Protein AF-A0A7X7D735-F1 (afdb_monomer_lite)

Sequence (32 aa):
MTPQPPPGWYLDPGGSSHQRWWDGKTWTEHLR

Radius of gyration: 9.4 Å; chains: 1; bounding box: 17×20×22 Å

Foldseek 3Di:
DDQQDDWDWDQDPVPDNWTFTDHRPDTDPDTD

Secondary structure (DSSP, 8-state):
-PPPPPSEEEE-TTS-SSEEEE-SSSEEEEE-

pLDDT: mean 88.41, std 7.47, range [63.56, 95.38]

Structure (mmCIF, N/CA/C/O backbone):
data_AF-A0A7X7D735-F1
#
_entry.id   AF-A0A7X7D735-F1
#
loop_
_atom_site.group_PDB
_atom_site.id
_atom_site.type_symbol
_atom_site.label_atom_id
_atom_site.label_alt_id
_atom_site.label_comp_id
_atom_site.label_asym_id
_atom_site.label_entity_id
_atom_site.label_seq_id
_atom_site.pdbx_PDB_ins_code
_atom_site.Cartn_x
_atom_site.Cartn_y
_atom_site.Cartn_z
_atom_site.occupancy
_atom_site.B_iso_or_equiv
_atom_site.auth_seq_id
_atom_site.auth_comp_id
_atom_site.auth_asym_id
_atom_site.auth_atom_id
_atom_site.pdbx_PDB_model_num
ATOM 1 N N . MET A 1 1 ? -7.528 -19.532 9.747 1.00 63.56 1 MET A N 1
ATOM 2 C CA . MET A 1 1 ? -7.707 -18.253 9.029 1.00 63.56 1 MET A CA 1
ATOM 3 C C . MET A 1 1 ? -6.316 -17.684 8.839 1.00 63.56 1 MET A C 1
ATOM 5 O O . MET A 1 1 ? -5.668 -17.400 9.837 1.00 63.56 1 MET A O 1
ATOM 9 N N . THR A 1 2 ? -5.786 -17.656 7.622 1.00 70.69 2 THR A N 1
ATOM 10 C CA . THR A 1 2 ? -4.472 -17.052 7.367 1.00 70.69 2 THR A CA 1
ATOM 11 C C . THR A 1 2 ? -4.604 -15.534 7.517 1.00 70.69 2 THR A C 1
ATOM 13 O O . THR A 1 2 ? -5.485 -14.958 6.877 1.00 70.69 2 THR A O 1
ATOM 16 N N . PRO A 1 3 ? -3.811 -14.877 8.382 1.00 83.06 3 PRO A N 1
ATOM 17 C CA . PRO A 1 3 ? -3.852 -13.426 8.489 1.00 83.06 3 PRO A CA 1
ATOM 18 C C . PRO A 1 3 ? -3.431 -12.813 7.151 1.00 83.06 3 PRO A C 1
ATOM 20 O O . PRO A 1 3 ? -2.444 -13.241 6.550 1.00 83.06 3 PRO A O 1
ATOM 23 N N . GLN A 1 4 ? -4.204 -11.839 6.669 1.00 85.44 4 GLN A N 1
ATOM 24 C CA . GLN A 1 4 ? -3.824 -11.069 5.489 1.00 85.44 4 GLN A CA 1
ATOM 25 C C . GLN A 1 4 ? -2.541 -10.282 5.794 1.00 85.44 4 GLN A C 1
ATOM 27 O O . GLN A 1 4 ? -2.378 -9.807 6.923 1.00 85.44 4 GLN A O 1
ATOM 32 N N . PRO A 1 5 ? -1.623 -10.150 4.820 1.00 89.50 5 PRO A N 1
ATOM 33 C CA . PRO A 1 5 ? -0.427 -9.349 5.011 1.00 89.50 5 PRO A CA 1
ATOM 34 C C . PRO A 1 5 ? -0.804 -7.894 5.339 1.00 89.50 5 PRO A C 1
ATOM 36 O O . PRO A 1 5 ? -1.834 -7.403 4.857 1.00 89.50 5 PRO A O 1
ATOM 39 N N . PRO A 1 6 ? -0.006 -7.203 6.172 1.00 93.69 6 PRO A N 1
ATOM 40 C CA . PRO A 1 6 ? -0.241 -5.801 6.483 1.00 93.69 6 PRO A CA 1
ATOM 41 C C . PRO A 1 6 ? -0.081 -4.925 5.230 1.00 93.69 6 PRO A C 1
ATOM 43 O O . PRO A 1 6 ? 0.526 -5.358 4.253 1.00 93.69 6 PRO A O 1
ATOM 46 N N . PRO A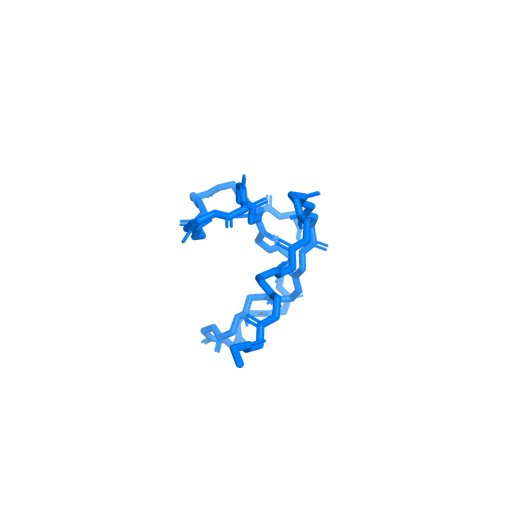 1 7 ? -0.596 -3.687 5.236 1.00 94.88 7 PRO A N 1
ATOM 47 C CA . PRO A 1 7 ? -0.429 -2.776 4.111 1.00 94.88 7 PRO A CA 1
ATOM 48 C C . PRO A 1 7 ? 1.057 -2.497 3.834 1.00 94.88 7 PRO A C 1
ATOM 50 O O . PRO A 1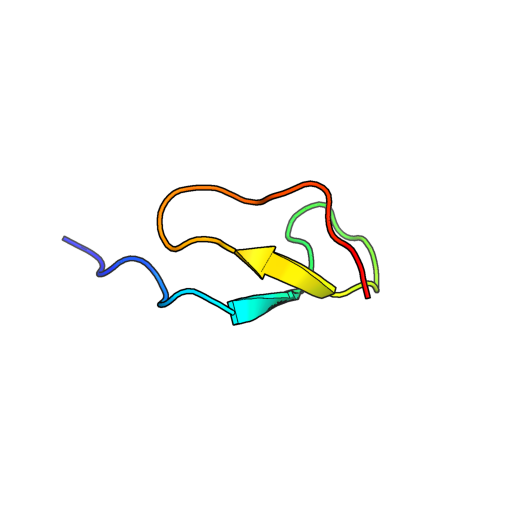 7 ? 1.818 -2.228 4.768 1.00 94.88 7 PRO A O 1
ATOM 53 N N . GLY A 1 8 ? 1.480 -2.551 2.570 1.00 95.19 8 GLY A N 1
ATOM 54 C CA . GLY A 1 8 ? 2.893 -2.426 2.213 1.00 95.19 8 GLY A CA 1
ATOM 55 C C . GLY A 1 8 ? 3.204 -2.671 0.738 1.00 95.19 8 GLY A C 1
ATOM 56 O O . GLY A 1 8 ? 2.330 -3.005 -0.058 1.00 95.19 8 GLY A O 1
ATOM 57 N N . TRP A 1 9 ? 4.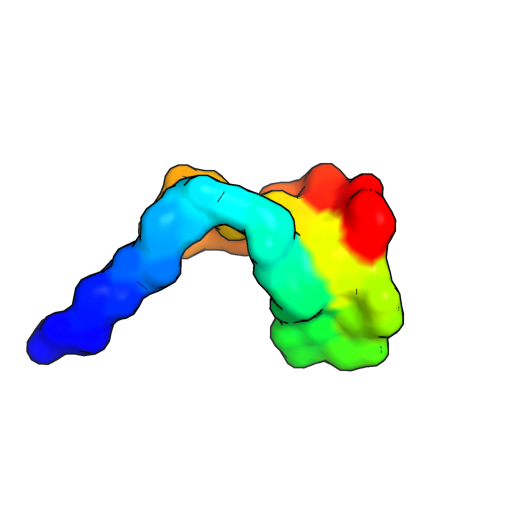479 -2.511 0.380 1.00 94.44 9 TRP A N 1
ATOM 58 C CA . TRP A 1 9 ? 5.003 -2.881 -0.935 1.00 94.44 9 TRP A CA 1
ATOM 59 C C . TRP A 1 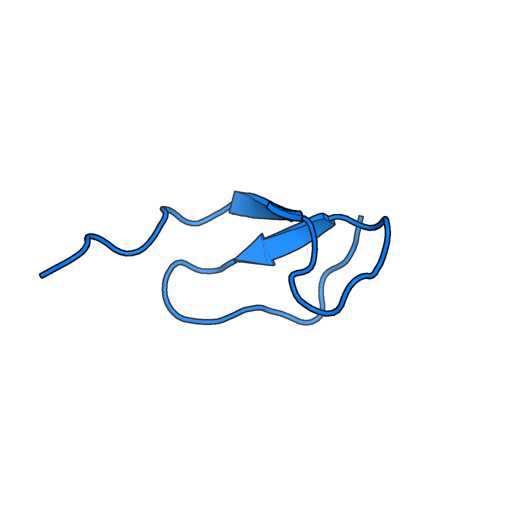9 ? 5.389 -4.356 -0.950 1.00 94.44 9 TRP A C 1
ATOM 61 O O . TRP A 1 9 ? 6.163 -4.810 -0.108 1.00 94.44 9 TRP A O 1
ATOM 71 N N . TYR A 1 10 ? 4.876 -5.087 -1.929 1.00 92.88 10 TYR A N 1
ATOM 72 C CA . TYR A 1 10 ? 5.136 -6.509 -2.109 1.00 92.88 10 TYR A CA 1
ATOM 73 C C . TYR A 1 10 ? 5.354 -6.800 -3.590 1.00 92.88 10 TYR A C 1
ATOM 75 O O . TYR A 1 10 ? 4.904 -6.041 -4.442 1.00 92.88 10 TYR A O 1
ATOM 83 N N . LEU A 1 11 ? 6.039 -7.894 -3.917 1.00 91.75 11 LEU A N 1
ATOM 84 C CA . LEU A 1 11 ? 6.217 -8.301 -5.312 1.00 91.75 11 LEU A CA 1
ATOM 85 C C . LEU A 1 11 ? 4.860 -8.563 -5.965 1.00 91.75 11 LEU A C 1
ATOM 87 O O . LEU A 1 11 ? 4.007 -9.214 -5.359 1.00 91.75 11 LEU A O 1
ATOM 91 N N . ASP A 1 12 ? 4.673 -8.054 -7.183 1.00 85.75 12 ASP A N 1
ATOM 92 C CA . ASP A 1 12 ? 3.439 -8.268 -7.929 1.00 85.75 12 ASP A CA 1
ATOM 93 C C . ASP A 1 12 ? 3.233 -9.774 -8.190 1.00 85.75 12 ASP A C 1
ATOM 95 O O . ASP A 1 12 ? 4.025 -10.391 -8.909 1.00 85.75 12 ASP A O 1
ATOM 99 N N . PRO A 1 13 ? 2.163 -10.394 -7.655 1.00 79.62 13 PRO A N 1
ATOM 100 C CA . PRO A 1 13 ? 1.881 -11.805 -7.908 1.00 79.62 13 PRO A CA 1
ATOM 101 C C . PRO A 1 13 ? 1.527 -12.075 -9.378 1.00 79.62 13 PRO A C 1
ATOM 103 O O . PRO A 1 13 ? 1.566 -13.226 -9.806 1.00 79.62 13 PRO A O 1
ATOM 106 N N . GLY A 1 14 ? 1.220 -11.031 -10.160 1.00 81.00 14 GLY A N 1
ATOM 107 C CA . GLY A 1 14 ? 1.043 -11.103 -11.612 1.00 81.00 14 GLY A CA 1
ATOM 108 C C . GLY A 1 14 ? 2.326 -11.407 -12.398 1.00 81.00 14 GLY A C 1
ATOM 109 O O . GLY A 1 14 ? 2.256 -11.587 -13.611 1.00 81.00 14 GLY A O 1
ATOM 110 N N . GLY A 1 15 ? 3.482 -11.496 -11.731 1.00 77.50 15 GLY A N 1
ATOM 111 C CA . GLY A 1 15 ? 4.762 -11.824 -12.360 1.00 77.50 15 GLY A CA 1
ATOM 112 C C . GLY A 1 15 ? 5.522 -10.611 -12.892 1.00 77.50 15 GLY A C 1
ATOM 113 O O . GLY A 1 15 ? 6.554 -10.782 -13.542 1.00 77.50 15 GLY A O 1
ATOM 114 N N . SER A 1 16 ? 5.059 -9.390 -12.608 1.00 79.50 16 SER A N 1
ATOM 115 C CA . SER A 1 16 ? 5.875 -8.202 -12.851 1.00 79.50 16 SER A CA 1
ATOM 116 C C . SER A 1 16 ? 7.055 -8.189 -11.880 1.00 79.50 16 SER A C 1
ATOM 118 O O . SER A 1 16 ? 6.898 -8.434 -10.687 1.00 79.50 16 SER A O 1
ATOM 120 N N . SER A 1 17 ? 8.241 -7.821 -12.357 1.00 85.44 17 SER A N 1
ATOM 121 C CA . SER A 1 17 ? 9.425 -7.582 -11.514 1.00 85.44 17 SER A CA 1
ATOM 122 C C . SER A 1 17 ? 9.307 -6.327 -10.630 1.00 85.44 17 SER A C 1
ATOM 124 O O . SER A 1 17 ? 10.242 -5.996 -9.904 1.00 85.44 17 SER A O 1
ATOM 126 N N . HIS A 1 18 ? 8.163 -5.641 -10.676 1.00 89.00 18 HIS A N 1
ATOM 127 C CA . HIS A 1 18 ? 7.847 -4.473 -9.864 1.00 89.00 18 HIS A CA 1
ATOM 128 C C . HIS A 1 18 ? 7.167 -4.859 -8.549 1.00 89.00 18 HIS A C 1
ATOM 130 O O . HIS A 1 18 ? 6.491 -5.886 -8.430 1.00 89.00 18 HIS A O 1
ATOM 136 N N . GLN A 1 19 ? 7.321 -3.992 -7.556 1.00 93.25 19 GLN A N 1
ATOM 137 C CA . GLN A 1 19 ? 6.557 -4.064 -6.323 1.00 93.25 19 GLN A CA 1
ATOM 138 C C . GLN A 1 19 ? 5.214 -3.369 -6.531 1.00 93.25 19 GLN A C 1
ATOM 140 O O . GLN A 1 19 ? 5.158 -2.244 -7.019 1.00 93.25 19 GLN A O 1
ATOM 145 N N . ARG A 1 20 ? 4.127 -4.021 -6.132 1.00 95.38 20 ARG A N 1
ATOM 146 C CA . ARG A 1 20 ? 2.784 -3.450 -6.093 1.00 95.38 20 ARG A CA 1
ATOM 147 C C . ARG A 1 20 ? 2.395 -3.139 -4.649 1.00 95.38 20 ARG A C 1
ATOM 149 O O . ARG A 1 20 ? 2.845 -3.801 -3.712 1.00 95.38 20 ARG A O 1
ATOM 156 N N . TRP A 1 21 ? 1.588 -2.105 -4.451 1.00 94.25 21 TRP A N 1
ATOM 157 C CA . TRP A 1 21 ? 1.084 -1.766 -3.124 1.00 94.25 21 TRP A CA 1
ATOM 158 C C . TRP A 1 21 ? -0.110 -2.653 -2.743 1.00 94.25 21 TRP A C 1
ATOM 160 O O . TRP A 1 21 ? -1.073 -2.787 -3.500 1.00 94.25 21 TRP A O 1
ATOM 170 N N . TRP A 1 22 ? -0.050 -3.241 -1.553 1.00 94.50 22 TRP A N 1
ATOM 171 C CA . TRP A 1 22 ? -1.148 -3.950 -0.901 1.00 94.50 22 TRP A CA 1
ATOM 172 C C . TRP A 1 22 ? -1.748 -3.051 0.181 1.00 94.50 22 TRP A C 1
ATOM 174 O O . TRP A 1 22 ? -1.018 -2.545 1.033 1.00 94.50 22 TRP A O 1
ATOM 184 N N . ASP A 1 23 ? -3.068 -2.856 0.175 1.00 93.81 23 ASP A N 1
ATOM 185 C CA . ASP A 1 23 ? -3.747 -1.996 1.159 1.00 93.81 23 ASP A CA 1
ATOM 186 C C . ASP A 1 23 ? -4.145 -2.720 2.458 1.00 93.81 23 ASP A C 1
ATOM 188 O O . ASP A 1 23 ? -4.627 -2.083 3.393 1.00 93.81 23 ASP A O 1
ATOM 192 N N . GLY A 1 24 ? -3.947 -4.040 2.533 1.00 92.94 24 GLY A N 1
ATOM 193 C CA . GLY A 1 24 ? -4.473 -4.893 3.606 1.00 92.94 24 GLY A CA 1
ATOM 194 C C . GLY A 1 24 ? -5.661 -5.751 3.161 1.00 92.94 24 GLY A C 1
ATOM 195 O O 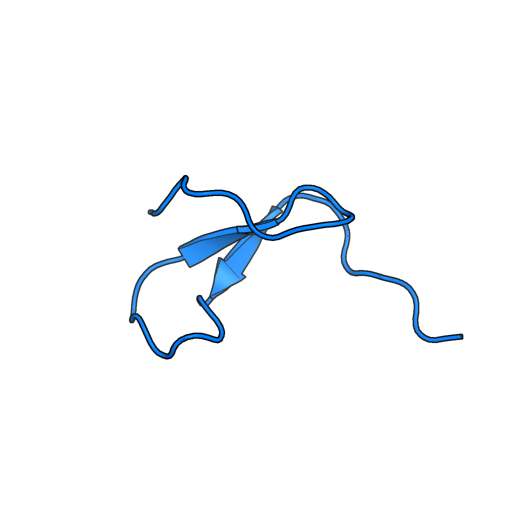. GLY A 1 24 ? -5.905 -6.803 3.752 1.00 92.94 24 GLY A O 1
ATOM 196 N N . LYS A 1 25 ? -6.376 -5.341 2.106 1.00 92.00 25 LYS A N 1
ATOM 197 C CA . LYS A 1 25 ? -7.506 -6.090 1.533 1.00 92.00 25 LYS A CA 1
ATOM 198 C C . LYS A 1 25 ? -7.336 -6.401 0.054 1.00 92.00 25 LYS A C 1
ATOM 200 O O . LYS A 1 25 ? -7.760 -7.478 -0.369 1.00 92.00 25 LYS A O 1
ATOM 205 N N . THR A 1 26 ? -6.769 -5.474 -0.718 1.00 91.69 26 THR A N 1
ATOM 206 C CA . THR A 1 26 ? -6.602 -5.606 -2.167 1.00 91.69 26 THR A CA 1
ATOM 207 C C . THR A 1 26 ? -5.251 -5.071 -2.644 1.00 91.69 26 THR A C 1
ATOM 209 O O . THR A 1 26 ? -4.533 -4.347 -1.950 1.00 91.69 26 THR A O 1
ATOM 212 N N . TRP A 1 27 ? -4.884 -5.476 -3.854 1.00 91.94 27 TRP A N 1
ATOM 213 C CA . TRP A 1 27 ? -3.737 -4.934 -4.563 1.00 91.94 27 TRP A CA 1
ATOM 214 C C . TRP A 1 27 ? -4.163 -3.676 -5.314 1.00 91.94 27 TRP A C 1
ATOM 216 O O . TRP A 1 27 ? -5.146 -3.716 -6.053 1.00 91.94 27 TRP A O 1
ATOM 226 N N . THR A 1 28 ? -3.429 -2.577 -5.154 1.00 92.56 28 THR A N 1
ATOM 227 C CA . THR A 1 28 ? -3.732 -1.320 -5.850 1.00 92.56 28 THR A CA 1
ATOM 228 C C . THR A 1 28 ? -2.930 -1.187 -7.146 1.00 92.56 28 THR A C 1
ATOM 230 O O . THR A 1 28 ? -2.067 -2.003 -7.467 1.00 92.56 28 THR A O 1
ATOM 233 N N . GLU A 1 29 ? -3.200 -0.139 -7.920 1.00 91.25 29 GLU A N 1
ATOM 234 C CA . GLU A 1 29 ? -2.486 0.139 -9.173 1.00 91.25 29 GLU A CA 1
ATOM 235 C C . GLU A 1 29 ? -1.138 0.852 -8.966 1.00 91.25 29 GLU A C 1
ATOM 237 O O . GLU A 1 29 ? -0.412 1.085 -9.929 1.00 91.25 29 GLU A O 1
ATOM 242 N N . HIS A 1 30 ? -0.765 1.178 -7.722 1.00 93.1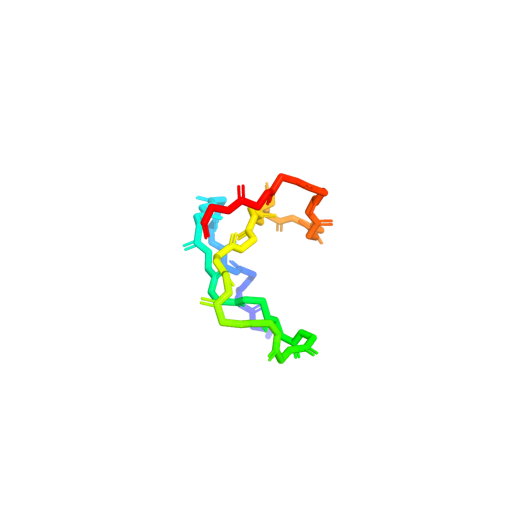9 30 HIS A N 1
ATOM 243 C CA . HIS A 1 30 ? 0.539 1.771 -7.437 1.00 93.19 30 HIS A CA 1
ATOM 244 C C . HIS A 1 30 ? 1.643 0.719 -7.600 1.00 93.19 30 HIS A C 1
ATOM 246 O O . HIS A 1 30 ? 1.615 -0.322 -6.938 1.00 93.19 30 HIS A O 1
ATOM 252 N N . LEU A 1 31 ? 2.620 1.015 -8.460 1.00 91.25 31 LEU A N 1
ATOM 253 C CA . LEU A 1 31 ? 3.778 0.172 -8.766 1.00 91.25 31 LEU A CA 1
ATOM 254 C C . LEU A 1 31 ? 5.085 0.920 -8.458 1.00 91.25 31 LEU A C 1
ATOM 256 O O . LEU A 1 31 ? 5.144 2.142 -8.617 1.00 91.25 31 LEU A O 1
ATOM 260 N N . ARG A 1 32 ? 6.119 0.188 -8.031 1.00 88.19 32 ARG A N 1
ATOM 261 C CA . ARG A 1 32 ? 7.470 0.685 -7.744 1.00 88.19 32 ARG A CA 1
ATOM 262 C C . ARG A 1 32 ? 8.552 -0.252 -8.270 1.00 88.19 32 ARG A C 1
ATOM 264 O O . ARG A 1 32 ? 8.359 -1.487 -8.200 1.00 88.19 32 ARG A O 1
#